Protein AF-A0A836UGN5-F1 (afdb_monomer_lite)

Structure (mmCIF, N/CA/C/O backbone):
data_AF-A0A836UGN5-F1
#
_entry.id   AF-A0A836UGN5-F1
#
loop_
_atom_site.group_PDB
_atom_site.id
_atom_site.type_symbol
_atom_site.label_atom_id
_atom_site.label_alt_id
_atom_site.label_comp_id
_atom_site.label_asym_id
_atom_site.label_entity_id
_atom_site.label_seq_id
_atom_site.pdbx_PDB_ins_code
_atom_site.Cartn_x
_atom_site.Cartn_y
_atom_site.Cartn_z
_atom_site.occupancy
_atom_site.B_iso_or_equiv
_atom_site.auth_seq_id
_atom_site.auth_comp_id
_atom_site.auth_asym_id
_atom_site.auth_atom_id
_atom_site.pdbx_PDB_model_num
ATOM 1 N N . MET A 1 1 ? 3.975 -29.178 -26.596 1.00 37.00 1 MET A N 1
ATOM 2 C CA . MET A 1 1 ? 3.824 -27.711 -26.524 1.00 37.00 1 MET A CA 1
ATOM 3 C C . MET A 1 1 ? 3.243 -27.407 -25.155 1.00 37.00 1 MET A C 1
ATOM 5 O O . MET A 1 1 ? 2.096 -27.757 -24.922 1.00 37.00 1 MET A O 1
ATOM 9 N N . SER A 1 2 ? 4.045 -26.921 -24.209 1.00 48.66 2 SER A N 1
ATOM 10 C CA . SER A 1 2 ? 3.553 -26.530 -22.885 1.00 48.66 2 SER A CA 1
ATOM 11 C C . SER A 1 2 ? 3.162 -25.058 -22.931 1.00 48.66 2 SER A C 1
ATOM 13 O O . SER A 1 2 ? 4.033 -24.195 -23.016 1.00 48.66 2 SER A O 1
ATOM 15 N N . ASN A 1 3 ? 1.861 -24.779 -22.898 1.00 47.28 3 ASN A N 1
ATOM 16 C CA . ASN A 1 3 ? 1.337 -23.429 -22.709 1.00 47.28 3 ASN A CA 1
ATOM 17 C C . ASN A 1 3 ? 1.559 -23.031 -21.243 1.00 47.28 3 ASN A C 1
ATOM 19 O O . ASN A 1 3 ? 0.675 -23.223 -20.414 1.00 47.28 3 ASN A O 1
ATOM 23 N N . SER A 1 4 ? 2.756 -22.546 -20.916 1.00 63.00 4 SER A N 1
ATOM 24 C CA . SER A 1 4 ? 3.043 -21.961 -19.605 1.00 63.00 4 SER A CA 1
ATOM 25 C C . SER A 1 4 ? 2.791 -20.461 -19.690 1.00 63.00 4 SER A C 1
ATOM 27 O O . SER A 1 4 ? 3.689 -19.698 -20.032 1.00 63.00 4 SER A O 1
ATOM 29 N N . TRP A 1 5 ? 1.552 -20.045 -19.444 1.00 60.75 5 TRP A N 1
ATOM 30 C CA . TRP A 1 5 ? 1.233 -18.637 -19.223 1.00 60.75 5 TRP A CA 1
ATOM 31 C C . TRP A 1 5 ? 1.496 -18.318 -17.746 1.00 60.75 5 TRP A C 1
ATOM 33 O O . TRP A 1 5 ? 0.843 -18.893 -16.880 1.00 60.75 5 TRP A O 1
ATOM 43 N N . GLY A 1 6 ? 2.450 -17.425 -17.463 1.00 69.38 6 GLY A N 1
ATOM 44 C CA . GLY A 1 6 ? 2.743 -16.940 -16.109 1.00 69.38 6 GLY A CA 1
ATOM 45 C C . GLY A 1 6 ? 3.821 -17.712 -15.335 1.00 69.38 6 GLY A C 1
ATOM 46 O O . GLY A 1 6 ? 4.523 -18.572 -15.874 1.00 69.38 6 GLY A O 1
ATOM 47 N N . TYR A 1 7 ? 3.961 -17.362 -14.053 1.00 74.19 7 TYR A N 1
ATOM 48 C CA . TYR A 1 7 ? 4.899 -17.993 -13.123 1.00 74.19 7 TYR A CA 1
ATOM 49 C C . TYR A 1 7 ? 4.451 -19.402 -12.722 1.00 74.19 7 TYR A C 1
ATOM 51 O O . TYR A 1 7 ? 3.279 -19.645 -12.452 1.00 74.19 7 TYR A O 1
ATOM 59 N N . THR A 1 8 ? 5.411 -20.321 -12.602 1.00 79.31 8 THR A N 1
ATOM 60 C CA . THR A 1 8 ? 5.217 -21.585 -11.870 1.00 79.31 8 THR A CA 1
ATOM 61 C C . THR A 1 8 ? 5.014 -21.308 -10.380 1.00 79.31 8 THR A C 1
ATOM 63 O O . THR A 1 8 ? 5.489 -20.277 -9.911 1.00 79.31 8 THR A O 1
ATOM 66 N N . ASP A 1 9 ? 4.471 -22.251 -9.609 1.00 81.81 9 ASP A N 1
ATOM 67 C CA . ASP A 1 9 ? 4.277 -22.112 -8.152 1.00 81.81 9 ASP A CA 1
ATOM 68 C C . ASP A 1 9 ? 5.515 -21.583 -7.403 1.00 81.81 9 ASP A C 1
ATOM 70 O O . ASP A 1 9 ? 5.405 -20.720 -6.539 1.00 81.81 9 ASP A O 1
ATOM 74 N N . ASN A 1 10 ? 6.718 -22.029 -7.787 1.00 81.19 10 ASN A N 1
ATOM 75 C CA . ASN A 1 10 ? 7.977 -21.575 -7.183 1.00 81.19 10 ASN A CA 1
ATOM 76 C C . ASN A 1 10 ? 8.350 -20.112 -7.515 1.00 81.19 10 ASN A C 1
ATOM 78 O O . ASN A 1 10 ? 9.176 -19.508 -6.839 1.00 81.19 10 ASN A O 1
ATOM 82 N N . GLY A 1 11 ? 7.780 -19.552 -8.580 1.00 78.94 11 GLY A N 1
ATOM 83 C CA . GLY A 1 11 ? 7.964 -18.164 -9.008 1.00 78.94 11 GLY A CA 1
ATOM 84 C C . GLY A 1 11 ? 6.873 -17.217 -8.503 1.00 78.94 11 GLY A C 1
ATOM 85 O O . GLY A 1 11 ? 7.002 -16.008 -8.688 1.00 78.94 11 GLY A O 1
ATOM 86 N N . LEU A 1 12 ? 5.817 -17.737 -7.864 1.00 82.88 12 LEU A N 1
ATOM 87 C CA . LEU A 1 12 ? 4.746 -16.911 -7.315 1.00 82.88 12 LEU A CA 1
ATOM 88 C C . LEU A 1 12 ? 5.264 -16.077 -6.141 1.00 82.88 12 LEU A C 1
ATOM 90 O O . LEU A 1 12 ? 5.815 -16.586 -5.159 1.00 82.88 12 LEU A O 1
ATOM 94 N N . LYS A 1 13 ? 5.059 -14.764 -6.234 1.00 84.31 13 LYS A N 1
ATOM 95 C CA . LYS A 1 13 ? 5.323 -13.851 -5.123 1.00 84.31 13 LYS A CA 1
ATOM 96 C C . LYS A 1 13 ? 4.274 -14.067 -4.039 1.00 84.31 13 LYS A C 1
ATOM 98 O O . LYS A 1 13 ? 3.098 -14.270 -4.329 1.00 84.31 13 LYS A O 1
ATOM 103 N N . HIS A 1 14 ? 4.719 -14.002 -2.793 1.00 86.75 14 HIS A N 1
ATOM 104 C CA . HIS A 1 14 ? 3.864 -14.136 -1.623 1.00 86.75 14 HIS A CA 1
ATOM 105 C C . HIS A 1 14 ? 3.757 -12.780 -0.929 1.00 86.75 14 HIS A C 1
ATOM 107 O O . HIS A 1 14 ? 4.768 -12.105 -0.736 1.00 86.75 14 HIS A O 1
ATOM 113 N N . TYR A 1 15 ? 2.537 -12.402 -0.551 1.00 90.69 15 TYR A N 1
ATOM 114 C CA . TYR A 1 15 ? 2.249 -11.154 0.149 1.00 90.69 15 TYR A CA 1
ATOM 115 C C . TYR A 1 15 ? 1.568 -11.457 1.478 1.00 90.69 15 TYR A C 1
ATOM 117 O O . TYR A 1 15 ? 0.574 -12.183 1.525 1.00 90.69 15 TYR A O 1
ATOM 125 N N . THR A 1 16 ? 2.103 -10.897 2.561 1.00 93.75 16 THR A N 1
ATOM 126 C CA . THR A 1 16 ? 1.545 -11.070 3.903 1.00 93.75 16 THR A CA 1
ATOM 127 C C . THR A 1 16 ? 0.539 -9.961 4.187 1.00 93.75 16 THR A C 1
ATOM 129 O O . THR A 1 16 ? 0.923 -8.811 4.388 1.00 93.75 16 THR A O 1
ATOM 132 N N . ALA A 1 17 ? -0.745 -10.309 4.273 1.00 94.94 17 ALA A N 1
ATOM 133 C CA . ALA A 1 17 ? -1.771 -9.396 4.764 1.00 94.94 17 ALA A CA 1
ATOM 134 C C . ALA A 1 17 ? -1.761 -9.371 6.302 1.00 94.94 17 ALA A C 1
ATOM 136 O O . ALA A 1 17 ? -2.045 -10.381 6.956 1.00 94.94 17 ALA A O 1
ATOM 137 N N . ARG A 1 18 ? -1.425 -8.225 6.902 1.00 94.50 18 ARG A N 1
ATOM 138 C CA . ARG A 1 18 ? -1.427 -8.064 8.369 1.00 94.50 18 ARG A CA 1
ATOM 139 C C . ARG A 1 18 ? -2.807 -7.603 8.841 1.00 94.50 18 ARG A C 1
ATOM 141 O O . ARG A 1 18 ? -3.479 -6.849 8.148 1.00 94.50 18 ARG A O 1
ATOM 148 N N . ARG A 1 19 ? -3.235 -8.035 10.030 1.00 96.69 19 ARG A N 1
ATOM 149 C CA . ARG A 1 19 ? -4.492 -7.535 10.603 1.00 96.69 19 ARG A CA 1
ATOM 150 C C . ARG A 1 19 ? -4.308 -6.087 11.059 1.00 96.69 19 ARG A C 1
ATOM 152 O O . ARG A 1 19 ? -3.313 -5.792 11.724 1.00 96.69 19 ARG A O 1
ATOM 159 N N . ALA A 1 20 ? -5.255 -5.216 10.730 1.00 96.56 20 ALA A N 1
ATOM 160 C CA . ALA A 1 20 ? -5.240 -3.826 11.151 1.00 96.56 20 ALA A CA 1
ATOM 161 C C . ALA A 1 20 ? -5.365 -3.717 12.680 1.00 96.56 20 ALA A C 1
ATOM 163 O O . ALA A 1 20 ? -6.115 -4.460 13.323 1.00 96.56 20 ALA A O 1
ATOM 164 N N . THR A 1 21 ? -4.603 -2.800 13.277 1.00 94.81 21 THR A N 1
ATOM 165 C CA . THR A 1 21 ? -4.603 -2.559 14.734 1.00 94.81 21 THR A CA 1
ATOM 166 C C . THR A 1 21 ? -5.617 -1.500 15.173 1.00 94.81 21 THR A C 1
ATOM 168 O O . THR A 1 21 ? -5.808 -1.293 16.371 1.00 94.81 21 THR A O 1
ATOM 171 N N . GLY A 1 22 ? -6.283 -0.851 14.218 1.00 91.50 22 GLY A N 1
ATOM 172 C CA . GLY A 1 22 ? -7.304 0.170 14.419 1.00 91.50 22 GLY A CA 1
ATOM 173 C C . GLY A 1 22 ? -8.095 0.412 13.129 1.00 91.50 22 GLY A C 1
ATOM 174 O O . GLY A 1 22 ? -7.794 -0.224 12.117 1.00 91.50 22 GLY A O 1
ATOM 175 N N . PRO A 1 23 ? -9.103 1.301 13.161 1.00 91.44 23 PRO A N 1
ATOM 176 C CA . PRO A 1 23 ? -9.885 1.635 11.977 1.00 91.44 23 PRO A CA 1
ATOM 177 C C . PRO A 1 23 ? -9.001 2.286 10.908 1.00 91.44 23 PRO A C 1
ATOM 179 O O . PRO A 1 23 ? -8.106 3.065 11.237 1.00 91.44 23 PRO A O 1
ATOM 182 N N . ILE A 1 24 ? -9.285 1.980 9.644 1.00 92.88 24 ILE A N 1
ATOM 183 C CA . ILE A 1 24 ? -8.636 2.583 8.477 1.00 92.88 24 ILE A CA 1
ATOM 184 C C . ILE A 1 24 ? -9.656 3.483 7.790 1.00 92.88 24 ILE A C 1
ATOM 186 O O . ILE A 1 24 ? -10.792 3.066 7.550 1.00 92.88 24 ILE A O 1
ATOM 190 N N . VAL A 1 25 ? -9.263 4.717 7.478 1.00 93.31 25 VAL A N 1
ATOM 191 C CA . VAL A 1 25 ? -10.103 5.633 6.706 1.00 93.31 25 VAL A CA 1
ATOM 192 C C . VAL A 1 25 ? -9.618 5.592 5.264 1.00 93.31 25 VAL A C 1
ATOM 194 O O . VAL A 1 25 ? -8.470 5.887 4.973 1.00 93.31 25 VAL A O 1
ATOM 197 N N . VAL A 1 26 ? -10.493 5.216 4.334 1.00 91.38 26 VAL A N 1
ATOM 198 C CA . VAL A 1 26 ? -10.129 5.128 2.912 1.00 91.38 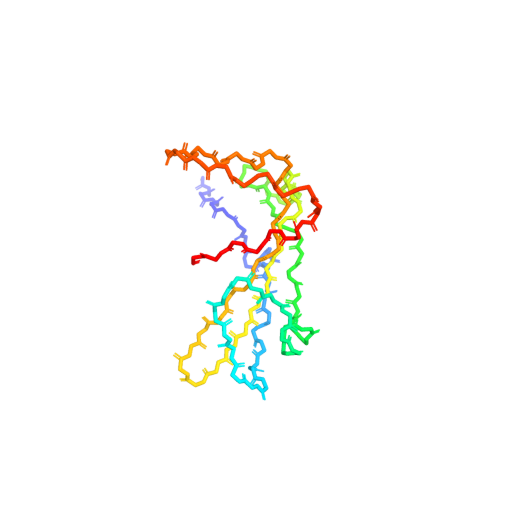26 VAL A CA 1
ATOM 199 C C . VAL A 1 26 ? -10.211 6.522 2.277 1.00 91.38 26 VAL A C 1
ATOM 201 O O . VAL A 1 26 ? -11.173 6.841 1.582 1.00 91.38 26 VAL A O 1
ATOM 204 N N . ASP A 1 27 ? -9.227 7.376 2.563 1.00 91.12 27 ASP A N 1
ATOM 205 C CA . ASP A 1 27 ? -9.128 8.759 2.061 1.00 91.12 27 ASP A CA 1
ATOM 206 C C . ASP A 1 27 ? -7.998 8.967 1.031 1.00 91.12 27 ASP A C 1
ATOM 208 O O . ASP A 1 27 ? -7.771 10.087 0.566 1.00 91.12 27 ASP A O 1
ATOM 212 N N . GLY A 1 28 ? -7.297 7.891 0.662 1.00 86.88 28 GLY A N 1
ATOM 213 C CA . GLY A 1 28 ? -6.140 7.943 -0.232 1.00 86.88 28 GLY A CA 1
ATOM 214 C C . GLY A 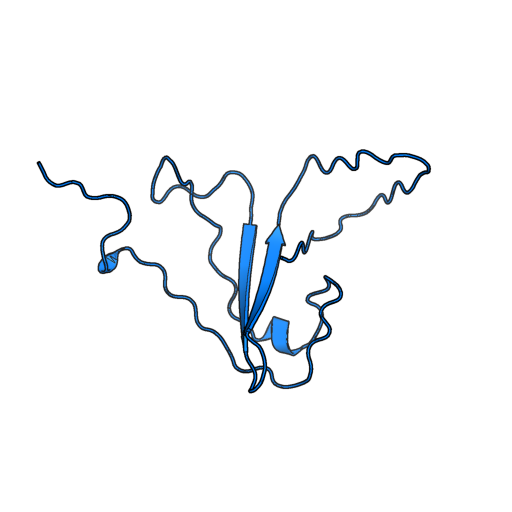1 28 ? -4.839 8.334 0.468 1.00 86.88 28 GLY A C 1
ATOM 215 O O . GLY A 1 28 ? -3.854 8.626 -0.199 1.00 86.88 28 GLY A O 1
ATOM 216 N N . ARG A 1 29 ? -4.784 8.354 1.800 1.00 89.94 29 ARG A N 1
ATOM 217 C CA . ARG A 1 29 ? -3.551 8.543 2.567 1.00 89.94 29 ARG A CA 1
ATOM 218 C C . ARG A 1 29 ? -3.229 7.235 3.279 1.00 89.94 29 ARG A C 1
ATOM 220 O O . ARG A 1 29 ? -4.104 6.564 3.800 1.00 89.94 29 ARG A O 1
ATOM 227 N N . LEU A 1 30 ? -1.957 6.843 3.259 1.00 92.44 30 LEU A N 1
ATOM 228 C CA . LEU A 1 30 ? -1.470 5.640 3.953 1.00 92.44 30 LEU A CA 1
ATOM 229 C C . LEU A 1 30 ? -0.616 6.050 5.156 1.00 92.44 30 LEU A C 1
ATOM 231 O O . LEU A 1 30 ? 0.532 5.616 5.289 1.00 92.44 30 LEU A O 1
ATOM 235 N N . ASP A 1 31 ? -1.130 6.978 5.963 1.00 91.69 31 ASP A N 1
ATOM 236 C CA . ASP A 1 31 ? -0.408 7.591 7.081 1.00 91.69 31 ASP A CA 1
ATOM 237 C C . ASP A 1 31 ? -0.844 7.065 8.459 1.00 91.69 31 ASP A C 1
ATOM 239 O O . ASP A 1 31 ? -0.180 7.350 9.463 1.00 91.69 31 ASP A O 1
ATOM 243 N N . GLU A 1 32 ? -1.860 6.199 8.528 1.00 92.25 32 GLU A N 1
ATOM 244 C CA . GLU A 1 32 ? -2.200 5.493 9.757 1.00 92.25 32 GLU A CA 1
ATOM 245 C C . GLU A 1 32 ? -1.080 4.546 10.204 1.00 92.25 32 GLU A C 1
ATOM 247 O O . GLU A 1 32 ? -0.405 3.879 9.415 1.00 92.25 32 GLU A O 1
ATOM 252 N N . SER A 1 33 ? -0.914 4.414 11.522 1.00 93.38 33 SER A N 1
ATOM 253 C CA . SER A 1 33 ? 0.163 3.616 12.124 1.00 93.38 33 SER A CA 1
ATOM 254 C C . SER A 1 33 ? 0.151 2.143 11.701 1.00 93.38 33 SER A C 1
ATOM 256 O O . SER A 1 33 ? 1.204 1.507 11.654 1.00 93.38 33 SER A O 1
ATOM 258 N N . THR A 1 34 ? -1.016 1.601 11.348 1.00 93.56 34 THR A N 1
ATOM 259 C CA . THR A 1 34 ? -1.145 0.225 10.861 1.00 93.56 34 THR A CA 1
ATOM 260 C C . THR A 1 34 ? -0.480 0.015 9.495 1.00 93.56 34 THR A C 1
ATOM 262 O O . THR A 1 34 ? 0.042 -1.071 9.244 1.00 93.56 34 THR A O 1
ATOM 265 N N . TRP A 1 35 ? -0.408 1.042 8.638 1.00 93.94 35 TRP A N 1
ATOM 266 C CA . TRP A 1 35 ? 0.284 0.964 7.345 1.00 93.94 35 TRP A CA 1
ATOM 267 C C . TRP A 1 35 ? 1.800 0.910 7.496 1.00 93.94 35 TRP A C 1
ATOM 269 O O . TRP A 1 35 ? 2.471 0.254 6.702 1.00 93.94 35 TRP A O 1
ATOM 279 N N . ALA A 1 36 ? 2.350 1.524 8.546 1.00 91.12 36 ALA A N 1
ATOM 280 C CA . ALA A 1 36 ? 3.777 1.429 8.856 1.00 91.12 36 ALA A CA 1
ATOM 281 C C . ALA A 1 36 ? 4.205 0.010 9.279 1.00 91.12 36 ALA A C 1
ATOM 283 O O . ALA A 1 36 ? 5.382 -0.333 9.177 1.00 91.12 36 ALA A O 1
ATOM 284 N N . LEU A 1 37 ? 3.262 -0.813 9.752 1.00 90.50 37 LEU A N 1
ATOM 285 C CA . LEU A 1 37 ? 3.491 -2.210 10.135 1.00 90.50 37 LEU A CA 1
ATOM 286 C C . LEU A 1 37 ? 3.260 -3.194 8.978 1.00 90.50 37 LEU A C 1
ATOM 288 O O . LEU A 1 37 ? 3.628 -4.365 9.090 1.00 90.50 37 LEU A O 1
ATOM 292 N N . ALA A 1 38 ? 2.630 -2.744 7.892 1.00 93.88 38 ALA A N 1
ATOM 293 C CA . ALA A 1 38 ? 2.344 -3.574 6.735 1.00 93.88 38 ALA A CA 1
ATOM 294 C C . ALA A 1 38 ? 3.614 -3.799 5.901 1.00 93.88 38 ALA A C 1
ATOM 296 O O . ALA A 1 38 ? 4.379 -2.872 5.622 1.00 93.88 38 ALA A O 1
ATOM 297 N N . GLU A 1 39 ? 3.835 -5.042 5.472 1.00 94.81 39 GLU A N 1
ATOM 298 C CA . GLU A 1 39 ? 4.928 -5.362 4.556 1.00 94.81 39 GLU A CA 1
ATOM 299 C C . GLU A 1 39 ? 4.615 -4.780 3.176 1.00 94.81 39 GLU A C 1
ATOM 301 O O . GLU A 1 39 ? 3.606 -5.125 2.558 1.00 94.81 39 GLU A O 1
ATOM 306 N N . ARG A 1 40 ? 5.492 -3.898 2.684 1.00 93.31 40 ARG A N 1
ATOM 307 C CA . ARG A 1 40 ? 5.416 -3.428 1.300 1.00 93.31 40 ARG A CA 1
ATOM 308 C C . ARG A 1 40 ? 5.904 -4.522 0.363 1.00 93.31 40 ARG A C 1
ATOM 310 O O . ARG A 1 40 ? 6.924 -5.165 0.618 1.00 93.31 40 ARG A O 1
ATOM 317 N N . SER A 1 41 ? 5.212 -4.678 -0.753 1.00 93.31 41 SER A N 1
ATOM 318 C CA .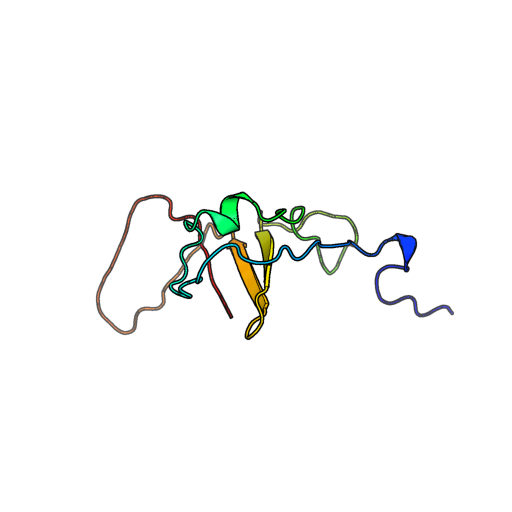 SER A 1 41 ? 5.655 -5.503 -1.860 1.00 93.31 41 SER A CA 1
ATOM 319 C C . SER A 1 41 ? 7.030 -5.044 -2.354 1.00 93.31 41 SER A C 1
ATOM 321 O O . SER A 1 41 ? 7.383 -3.860 -2.259 1.00 93.31 41 SER A O 1
ATOM 323 N N . PRO A 1 42 ? 7.784 -5.944 -3.003 1.00 91.44 42 PRO A N 1
ATOM 324 C CA . PRO A 1 42 ? 8.756 -5.517 -3.994 1.00 91.44 42 PRO A CA 1
ATOM 325 C C . PRO A 1 42 ? 8.093 -4.621 -5.048 1.00 91.44 42 PRO A C 1
ATOM 327 O O . PRO A 1 42 ? 6.867 -4.626 -5.212 1.00 91.44 42 PRO A O 1
ATOM 330 N N . ARG A 1 43 ? 8.917 -3.884 -5.792 1.00 91.25 43 ARG A N 1
ATOM 331 C CA . ARG A 1 43 ? 8.465 -3.193 -6.999 1.00 91.25 43 ARG A 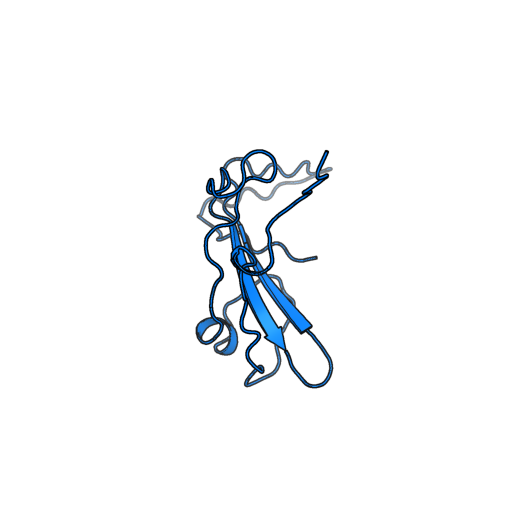CA 1
ATOM 332 C C . ARG A 1 43 ? 7.768 -4.182 -7.930 1.00 91.25 43 ARG A C 1
ATOM 334 O O . ARG A 1 43 ? 8.210 -5.328 -8.045 1.00 91.25 43 ARG A O 1
ATOM 341 N N . PHE A 1 44 ? 6.694 -3.736 -8.570 1.00 90.81 44 PHE A N 1
ATOM 342 C CA . PHE A 1 44 ? 5.979 -4.553 -9.545 1.00 90.81 44 PHE A CA 1
ATOM 343 C C . PHE A 1 44 ? 6.887 -4.964 -10.700 1.00 90.81 44 PHE A C 1
ATOM 345 O O . PHE A 1 44 ? 7.930 -4.356 -10.939 1.00 90.81 44 PHE A O 1
ATOM 352 N N . GLU A 1 45 ? 6.500 -6.030 -11.387 1.00 90.44 45 GLU A N 1
ATOM 353 C CA . GLU A 1 45 ? 7.252 -6.599 -12.499 1.00 90.44 45 GLU A CA 1
ATOM 354 C C . GLU A 1 45 ? 6.554 -6.295 -13.825 1.00 90.44 45 GLU A C 1
ATOM 356 O O . GLU A 1 45 ? 5.355 -6.020 -13.878 1.00 90.44 45 GLU A O 1
ATOM 361 N N . ASP A 1 46 ? 7.339 -6.317 -14.890 1.00 83.94 46 ASP A N 1
ATOM 362 C CA . ASP A 1 46 ? 6.881 -6.174 -16.259 1.00 83.94 46 ASP A CA 1
ATOM 363 C C . ASP A 1 46 ? 6.014 -7.381 -16.657 1.00 83.94 46 ASP A C 1
ATOM 365 O O . ASP A 1 46 ? 6.351 -8.533 -16.374 1.00 83.94 46 ASP A O 1
ATOM 369 N N . LEU A 1 47 ? 4.871 -7.109 -17.291 1.00 79.75 47 LEU A N 1
ATOM 370 C CA . LEU A 1 47 ? 3.926 -8.143 -17.716 1.00 79.75 47 LEU A CA 1
ATOM 371 C C . LEU A 1 47 ? 4.357 -8.842 -19.014 1.00 79.75 47 LEU A C 1
ATOM 373 O O . LEU A 1 47 ? 3.913 -9.961 -19.269 1.00 79.75 47 LEU A O 1
ATOM 377 N N . GLU A 1 48 ? 5.192 -8.200 -19.835 1.00 83.00 48 GLU A N 1
ATOM 378 C CA . GLU A 1 48 ? 5.735 -8.774 -21.070 1.00 83.00 48 GLU A CA 1
ATOM 379 C C . GLU A 1 48 ? 7.020 -9.566 -20.800 1.00 83.00 48 GLU A C 1
ATOM 381 O O . GLU A 1 48 ? 7.234 -10.627 -21.391 1.00 83.00 48 GLU A O 1
ATOM 386 N N . GLU A 1 49 ? 7.862 -9.079 -19.883 1.00 82.56 49 GLU A N 1
ATOM 387 C CA . GLU A 1 49 ? 9.141 -9.698 -19.520 1.00 82.56 49 GLU A CA 1
ATOM 388 C C . GLU A 1 49 ? 9.190 -10.077 -18.030 1.00 82.56 49 GLU A C 1
ATOM 390 O O . GLU A 1 49 ? 9.642 -9.310 -17.176 1.00 82.56 49 GLU A O 1
ATOM 395 N N . PHE A 1 50 ? 8.758 -11.304 -17.720 1.00 80.38 50 PHE A N 1
ATOM 396 C CA . PHE A 1 50 ? 8.751 -11.842 -16.356 1.00 80.38 50 PHE A CA 1
ATOM 397 C C . PHE A 1 50 ? 10.102 -11.665 -15.641 1.00 80.38 50 PHE A C 1
ATOM 399 O O . PHE A 1 50 ? 11.159 -12.041 -16.147 1.00 80.38 50 PHE A O 1
ATOM 406 N N . GLY A 1 51 ? 10.055 -11.137 -14.420 1.00 79.94 51 GLY A N 1
ATOM 407 C CA . GLY A 1 51 ? 11.205 -10.944 -13.539 1.00 79.94 51 GLY A CA 1
ATOM 408 C C . GLY A 1 51 ? 11.930 -9.616 -13.750 1.00 79.94 51 GLY A C 1
ATOM 409 O O . GLY A 1 51 ? 12.775 -9.253 -12.927 1.00 79.94 51 GLY A O 1
ATOM 410 N N . ARG A 1 52 ? 11.590 -8.858 -14.800 1.00 86.88 52 ARG A N 1
ATOM 411 C CA . ARG A 1 52 ? 12.062 -7.484 -14.958 1.00 86.88 52 ARG A CA 1
ATOM 412 C C . ARG A 1 52 ? 11.218 -6.551 -14.086 1.00 86.88 52 ARG A C 1
ATOM 414 O O . ARG A 1 52 ? 9.997 -6.638 -14.144 1.00 86.88 52 ARG A O 1
ATOM 421 N N . PRO A 1 53 ? 11.812 -5.636 -13.300 1.00 89.19 53 PRO A N 1
ATOM 422 C CA . PRO A 1 53 ? 11.036 -4.610 -12.613 1.00 89.19 53 PRO A CA 1
ATOM 423 C C . PRO A 1 53 ? 10.269 -3.733 -13.612 1.00 89.19 53 PRO A C 1
ATOM 425 O O . PRO A 1 53 ? 10.808 -3.369 -14.658 1.00 89.19 53 PRO A O 1
ATOM 428 N N . ALA A 1 54 ? 9.036 -3.370 -13.269 1.00 89.75 54 ALA A N 1
ATOM 429 C CA . ALA A 1 54 ? 8.201 -2.445 -14.026 1.00 89.75 54 ALA A CA 1
ATOM 430 C C . ALA A 1 54 ? 8.883 -1.077 -14.173 1.00 89.75 54 ALA A C 1
ATOM 432 O O . ALA A 1 54 ? 9.750 -0.726 -13.379 1.00 89.75 54 ALA A O 1
ATOM 433 N N . LEU A 1 55 ? 8.477 -0.276 -15.163 1.00 89.56 55 LEU A N 1
ATOM 434 C CA . LEU A 1 55 ? 9.106 1.021 -15.457 1.00 89.56 55 LEU A CA 1
ATOM 435 C C . LEU A 1 55 ? 8.992 2.044 -14.319 1.00 89.56 55 LEU A C 1
ATOM 437 O O . LEU A 1 55 ? 9.921 2.820 -14.115 1.00 89.56 55 LEU A O 1
ATOM 441 N N . PHE A 1 56 ? 7.918 2.001 -13.535 1.00 90.06 56 PHE A N 1
ATOM 442 C CA . PHE A 1 56 ? 7.678 2.903 -12.406 1.00 90.06 56 PHE A CA 1
ATOM 443 C C . PHE A 1 56 ? 7.763 2.151 -11.077 1.00 90.06 56 PHE A C 1
ATOM 445 O O . PHE A 1 56 ? 7.469 0.951 -11.021 1.00 90.06 56 PHE A O 1
ATOM 452 N N . ASP A 1 57 ? 8.238 2.799 -10.012 1.00 90.06 57 ASP A N 1
ATOM 453 C CA . ASP A 1 57 ? 8.335 2.196 -8.680 1.00 90.06 57 ASP A CA 1
ATOM 454 C C . ASP A 1 57 ? 6.960 2.110 -8.005 1.00 90.06 57 ASP A C 1
ATOM 456 O O . ASP A 1 57 ? 6.647 2.848 -7.076 1.00 90.06 57 ASP A O 1
ATOM 460 N N . THR A 1 58 ? 6.128 1.189 -8.495 1.00 91.38 58 THR A N 1
ATOM 461 C CA . THR A 1 58 ? 4.837 0.871 -7.878 1.00 91.38 58 THR A CA 1
ATOM 462 C C . THR A 1 58 ? 4.989 -0.256 -6.865 1.00 91.38 58 THR A C 1
ATOM 464 O O . THR A 1 58 ? 5.554 -1.314 -7.172 1.00 91.38 58 THR A O 1
ATOM 467 N N . LYS A 1 59 ? 4.476 -0.030 -5.654 1.00 93.75 59 LYS A N 1
ATOM 468 C CA . LYS A 1 59 ? 4.448 -0.995 -4.547 1.00 93.75 59 LYS A CA 1
ATOM 469 C C . LYS A 1 59 ? 3.061 -1.043 -3.925 1.00 93.75 59 LYS A C 1
ATOM 471 O O . LYS A 1 59 ? 2.354 -0.044 -3.929 1.00 93.75 59 LYS A O 1
ATOM 476 N N . ALA A 1 60 ? 2.718 -2.170 -3.317 1.00 94.94 60 ALA A N 1
ATOM 477 C CA . ALA A 1 60 ? 1.479 -2.362 -2.581 1.00 94.94 60 ALA A CA 1
ATOM 478 C C . ALA A 1 60 ? 1.742 -2.839 -1.149 1.00 94.94 60 ALA A C 1
ATOM 480 O O . ALA A 1 60 ? 2.773 -3.444 -0.869 1.00 94.94 60 ALA A O 1
ATOM 481 N N . ALA A 1 61 ? 0.800 -2.612 -0.246 1.00 95.69 61 ALA A N 1
ATOM 482 C CA . ALA A 1 61 ? 0.724 -3.283 1.047 1.00 95.69 61 ALA A CA 1
ATOM 483 C C . ALA A 1 61 ? -0.722 -3.702 1.308 1.00 95.69 61 ALA A C 1
ATOM 485 O O . ALA A 1 61 ? -1.656 -3.074 0.808 1.00 95.69 61 ALA A O 1
ATOM 486 N N . ILE A 1 62 ? -0.900 -4.771 2.083 1.00 96.12 62 ILE A N 1
ATOM 487 C CA . ILE A 1 62 ? -2.218 -5.360 2.323 1.00 96.12 62 ILE A CA 1
ATOM 488 C C . ILE A 1 62 ? -2.472 -5.443 3.826 1.00 96.12 62 ILE A C 1
ATOM 490 O O . ILE A 1 62 ? -1.650 -5.965 4.588 1.00 96.12 62 ILE A O 1
ATOM 494 N N . LEU A 1 63 ? -3.638 -4.953 4.234 1.00 96.50 63 LEU A N 1
ATOM 495 C CA . LEU A 1 63 ? -4.167 -5.059 5.587 1.00 96.50 63 LEU A CA 1
ATOM 496 C C . LEU A 1 63 ? -5.567 -5.668 5.559 1.00 96.50 63 LEU A C 1
ATOM 498 O O . LEU A 1 63 ? -6.233 -5.649 4.531 1.00 96.50 63 LEU A O 1
ATOM 502 N N . TRP A 1 64 ? -6.031 -6.203 6.682 1.00 96.88 64 TRP A N 1
ATOM 503 C CA . TRP A 1 64 ? -7.398 -6.714 6.799 1.00 96.88 64 TRP A CA 1
ATOM 504 C C . TRP A 1 64 ? -7.968 -6.522 8.205 1.00 96.88 64 TRP A C 1
ATOM 506 O O . TRP A 1 64 ? -7.218 -6.452 9.180 1.00 96.88 64 TRP A O 1
ATOM 516 N N . ASP A 1 65 ? -9.289 -6.477 8.317 1.00 96.06 65 ASP A N 1
ATOM 517 C CA . ASP A 1 65 ? -10.032 -6.608 9.571 1.00 96.06 65 ASP A CA 1
ATOM 518 C C . ASP A 1 65 ? -11.245 -7.539 9.386 1.00 96.06 65 ASP A C 1
ATOM 520 O O . ASP A 1 65 ? -11.320 -8.286 8.412 1.00 96.06 65 ASP A O 1
ATOM 524 N N . ASP A 1 66 ? -12.164 -7.564 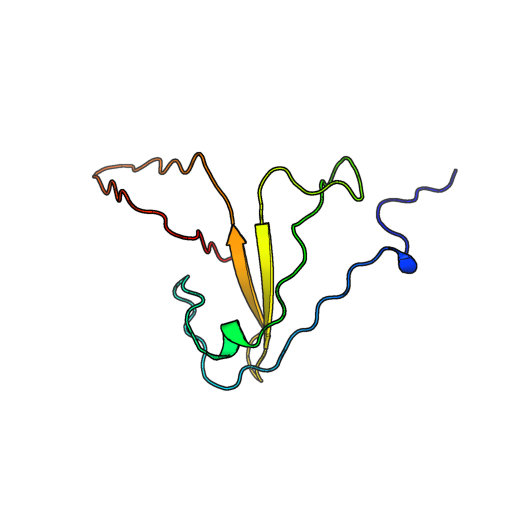10.350 1.00 97.00 66 ASP A N 1
ATOM 525 C CA . ASP A 1 66 ? -13.297 -8.495 10.310 1.00 97.00 66 ASP A CA 1
ATOM 526 C C . ASP A 1 66 ? -14.294 -8.188 9.175 1.00 97.00 66 ASP A C 1
ATOM 528 O O . ASP A 1 66 ? -15.065 -9.072 8.796 1.00 97.00 66 ASP A O 1
ATOM 532 N N . ASP A 1 67 ? -14.253 -6.975 8.614 1.00 96.12 67 ASP A N 1
ATOM 533 C CA . ASP A 1 67 ? -15.215 -6.475 7.634 1.00 96.12 67 ASP A CA 1
ATOM 534 C C . ASP A 1 67 ? -14.591 -6.281 6.238 1.00 96.12 67 ASP A C 1
ATOM 536 O O . ASP A 1 67 ? -15.267 -6.495 5.226 1.00 96.12 67 ASP A O 1
ATOM 540 N N . TYR A 1 68 ? -13.309 -5.901 6.156 1.00 96.06 68 TYR A N 1
ATOM 541 C CA . TYR A 1 68 ? -12.669 -5.454 4.916 1.00 96.06 68 TYR A CA 1
ATOM 542 C C . TYR A 1 68 ? -11.244 -5.985 4.705 1.00 96.06 68 TYR A C 1
ATOM 544 O O . TYR A 1 68 ? -10.468 -6.237 5.631 1.00 96.06 68 TYR A O 1
ATOM 552 N N . LEU A 1 69 ? -10.876 -6.078 3.424 1.00 95.62 69 LEU A N 1
ATOM 553 C CA . LEU A 1 69 ? -9.500 -6.189 2.949 1.00 95.62 69 LEU A CA 1
ATOM 554 C C . LEU A 1 69 ? -9.085 -4.831 2.374 1.00 95.62 69 LEU A C 1
ATOM 556 O O . LEU A 1 69 ? -9.730 -4.323 1.460 1.00 95.62 69 LEU A O 1
ATOM 560 N N . TYR A 1 70 ? -7.995 -4.270 2.881 1.00 95.44 70 TYR A N 1
ATOM 561 C CA . TYR A 1 70 ? -7.457 -2.981 2.468 1.00 95.44 70 TYR A CA 1
ATOM 562 C C . TYR A 1 70 ? -6.193 -3.192 1.643 1.00 95.44 70 TYR A C 1
ATOM 564 O O . TYR A 1 70 ? -5.284 -3.917 2.058 1.00 95.44 70 TYR A O 1
ATOM 572 N N . VAL A 1 71 ? -6.106 -2.519 0.499 1.00 95.81 71 VAL A N 1
ATOM 573 C CA . VAL A 1 71 ? -4.932 -2.569 -0.375 1.00 95.81 71 VAL A CA 1
ATOM 574 C C . VAL A 1 71 ? -4.465 -1.146 -0.636 1.00 95.81 71 VAL A C 1
ATOM 576 O O . VAL A 1 71 ? -5.170 -0.364 -1.257 1.00 95.81 71 VAL A O 1
ATOM 579 N N . GLY A 1 72 ? -3.287 -0.802 -0.127 1.00 94.75 72 GLY A N 1
ATOM 580 C CA . GLY A 1 72 ? -2.679 0.508 -0.335 1.00 94.75 72 GLY A CA 1
ATOM 581 C C . GLY A 1 72 ? -1.589 0.426 -1.392 1.00 94.75 72 GLY A C 1
ATOM 582 O O . GLY A 1 72 ? -0.787 -0.508 -1.355 1.00 94.75 72 GLY A O 1
ATOM 583 N N . PHE A 1 73 ? -1.529 1.407 -2.291 1.00 93.75 73 PHE A N 1
ATOM 584 C CA . PHE A 1 73 ? -0.488 1.509 -3.312 1.00 93.75 73 PHE A CA 1
ATOM 585 C C . PHE A 1 73 ? 0.367 2.758 -3.109 1.00 93.75 73 PHE A C 1
ATOM 587 O O . PHE A 1 73 ? -0.129 3.810 -2.722 1.00 93.75 73 PHE A O 1
ATOM 594 N N . TRP A 1 74 ? 1.658 2.642 -3.404 1.00 91.88 74 TRP A N 1
ATOM 595 C CA . TRP A 1 74 ? 2.551 3.770 -3.644 1.00 91.88 74 TRP A CA 1
ATOM 596 C C . TRP A 1 74 ? 2.944 3.704 -5.111 1.00 91.88 74 TRP A C 1
ATOM 598 O O . TRP A 1 74 ? 3.651 2.771 -5.493 1.00 91.88 74 TRP A O 1
ATOM 608 N N . CYS A 1 75 ? 2.472 4.656 -5.908 1.00 89.88 75 CYS A N 1
ATOM 609 C CA . CYS A 1 75 ? 2.682 4.704 -7.349 1.00 89.88 75 CYS A CA 1
ATOM 610 C C . CYS A 1 75 ? 3.633 5.852 -7.700 1.00 89.88 75 CYS A C 1
ATOM 612 O O . CYS A 1 75 ? 3.416 7.001 -7.319 1.00 89.88 75 CYS A O 1
ATOM 614 N N . GLU A 1 76 ? 4.698 5.552 -8.435 1.00 87.69 76 GLU A N 1
ATOM 615 C CA . GLU A 1 76 ? 5.483 6.585 -9.107 1.00 87.69 76 GLU A CA 1
ATOM 616 C C . GLU A 1 76 ? 4.790 6.930 -10.430 1.00 87.69 76 GLU A C 1
ATOM 618 O O . GLU A 1 76 ? 4.594 6.052 -11.262 1.00 87.69 76 GLU A O 1
ATOM 623 N N . GLU A 1 77 ? 4.421 8.196 -10.623 1.00 84.31 77 GLU A N 1
ATOM 624 C CA . GLU A 1 77 ? 3.850 8.687 -11.880 1.00 84.31 77 GLU A CA 1
ATOM 625 C C . GLU A 1 77 ? 4.469 10.055 -12.207 1.00 84.31 77 GLU A C 1
ATOM 627 O O . GLU A 1 77 ? 4.076 11.071 -11.621 1.00 84.31 77 GLU A O 1
ATOM 632 N N . PRO A 1 78 ? 5.491 10.104 -13.079 1.00 81.88 78 PRO A N 1
ATOM 633 C CA . PRO A 1 78 ? 6.184 11.348 -13.400 1.00 81.88 78 PRO A CA 1
ATOM 634 C C . PRO A 1 78 ? 5.356 12.289 -14.285 1.00 81.88 78 PRO A C 1
ATOM 636 O O . PRO A 1 78 ? 5.619 13.492 -14.293 1.00 81.88 78 PRO A O 1
ATOM 639 N N . ASP A 1 79 ? 4.360 11.775 -15.011 1.00 82.31 79 ASP A N 1
ATOM 640 C CA . ASP A 1 79 ? 3.549 12.512 -15.977 1.00 82.31 79 ASP A CA 1
ATOM 641 C C . ASP A 1 79 ? 2.069 12.549 -15.554 1.00 82.31 79 ASP A C 1
ATOM 643 O O . ASP A 1 79 ? 1.161 12.356 -16.370 1.00 82.31 79 ASP A O 1
ATOM 647 N N . LEU A 1 80 ? 1.800 12.866 -14.281 1.00 73.38 80 LEU A N 1
ATOM 648 C CA . LEU A 1 80 ? 0.434 13.092 -13.798 1.00 73.38 80 LEU A CA 1
ATOM 649 C C . LEU A 1 80 ? -0.245 14.211 -14.597 1.00 73.38 80 LEU A C 1
ATOM 651 O O . LEU A 1 80 ? 0.039 15.401 -14.430 1.00 73.38 80 LEU A O 1
ATOM 655 N N . ARG A 1 81 ? -1.195 13.830 -15.454 1.00 68.19 81 ARG A N 1
ATOM 656 C CA . ARG A 1 81 ? -2.029 14.764 -16.213 1.00 68.19 81 ARG A CA 1
ATOM 657 C C . ARG A 1 81 ? -3.473 14.622 -15.787 1.00 68.19 81 ARG A C 1
ATOM 659 O O . ARG A 1 81 ? -4.157 13.669 -16.139 1.00 68.19 81 ARG A O 1
ATOM 666 N N . HIS A 1 82 ? -3.959 15.640 -15.098 1.00 56.81 82 HIS A N 1
ATOM 667 C CA . HIS A 1 82 ? -5.382 15.823 -14.890 1.00 56.81 82 HIS A CA 1
ATOM 668 C C . HIS A 1 82 ? -5.965 16.575 -16.097 1.00 56.81 82 HIS A C 1
ATOM 670 O O . HIS A 1 82 ? -5.628 17.739 -16.326 1.00 56.81 82 HIS A O 1
ATOM 676 N N . VAL A 1 83 ? -6.842 15.943 -16.885 1.00 48.97 83 VAL A N 1
ATOM 677 C CA . VAL A 1 83 ? -7.663 16.679 -17.863 1.00 48.97 83 VAL A CA 1
ATOM 678 C C . VAL A 1 83 ? -8.841 17.281 -17.102 1.00 48.97 83 VAL A C 1
ATOM 680 O O . VAL A 1 83 ? -9.931 16.719 -17.056 1.00 48.97 83 VAL A O 1
ATOM 683 N N . ALA A 1 84 ? -8.598 18.425 -16.460 1.00 56.62 84 ALA A N 1
ATOM 684 C CA . ALA A 1 84 ? -9.655 19.204 -15.833 1.00 56.62 84 ALA A CA 1
ATOM 685 C C . ALA A 1 84 ? -10.569 19.784 -16.919 1.00 56.62 84 ALA A C 1
ATOM 687 O O . ALA A 1 84 ? -10.194 20.726 -17.624 1.00 56.62 84 ALA A O 1
ATOM 688 N N . GLY A 1 85 ? -11.794 19.276 -17.014 1.00 48.94 85 GLY A N 1
ATOM 689 C CA . GLY A 1 85 ? -12.915 20.122 -17.401 1.00 48.94 85 GLY A CA 1
ATOM 690 C C . GLY A 1 85 ? -13.106 21.179 -16.314 1.00 48.94 85 GLY A C 1
ATOM 691 O O . GLY A 1 85 ? -13.803 20.933 -15.343 1.00 48.94 85 GLY A O 1
ATOM 692 N N . GLU A 1 86 ? -12.435 22.314 -16.504 1.00 42.88 86 GLU A N 1
ATOM 693 C CA . GLU A 1 86 ? -12.466 23.553 -15.716 1.00 42.88 86 GLU A CA 1
ATOM 694 C C . GLU A 1 86 ? -11.778 23.576 -14.330 1.00 42.88 86 GLU A C 1
ATOM 696 O O . GLU A 1 86 ? -12.046 22.804 -13.419 1.00 42.88 86 GLU A O 1
ATOM 701 N N . ALA A 1 87 ? -10.899 24.582 -14.215 1.00 42.44 87 ALA A N 1
ATOM 702 C CA . ALA A 1 87 ? -10.364 25.233 -13.016 1.00 42.44 87 ALA A CA 1
ATOM 703 C C . ALA A 1 87 ? -9.492 24.419 -12.032 1.00 42.44 87 ALA A C 1
ATOM 705 O O . ALA A 1 87 ? -9.875 24.111 -10.912 1.00 42.44 87 ALA A O 1
ATOM 706 N N . GLY A 1 88 ? -8.221 24.265 -12.414 1.00 48.09 88 GLY A N 1
ATOM 707 C CA . GLY A 1 88 ? -7.126 24.917 -11.683 1.00 48.09 88 GLY A CA 1
ATOM 708 C C . GLY A 1 88 ? -6.842 24.478 -10.246 1.00 48.09 88 GLY A C 1
ATOM 709 O O . GLY A 1 88 ? -7.154 25.207 -9.313 1.00 48.09 88 GLY A O 1
ATOM 710 N N . LEU A 1 89 ? -6.067 23.404 -10.093 1.00 43.69 89 LEU A N 1
ATOM 711 C CA . LEU A 1 89 ? -5.166 23.220 -8.954 1.00 43.69 89 LEU A CA 1
ATOM 712 C C . LEU A 1 89 ? -3.831 22.676 -9.480 1.00 43.69 89 LEU A C 1
ATOM 714 O O . LEU A 1 89 ? -3.671 21.483 -9.708 1.00 43.69 89 LEU A O 1
ATOM 718 N N . TYR A 1 90 ? -2.877 23.579 -9.713 1.00 43.28 90 TYR A N 1
ATOM 719 C CA . TYR A 1 90 ? -1.461 23.220 -9.717 1.00 43.28 90 TYR A CA 1
ATOM 720 C C . TYR A 1 90 ? -1.039 23.091 -8.254 1.00 43.28 90 TYR A C 1
ATOM 722 O O . TYR A 1 90 ? -1.072 24.084 -7.528 1.00 43.28 90 TYR A O 1
ATOM 730 N N . ALA A 1 91 ? -0.634 21.899 -7.828 1.00 46.66 91 ALA A N 1
ATOM 731 C CA . ALA A 1 91 ? 0.054 21.711 -6.559 1.00 46.66 91 ALA A CA 1
ATOM 732 C C . ALA A 1 91 ? 1.509 21.310 -6.855 1.00 46.66 91 ALA A C 1
ATOM 734 O O . ALA A 1 91 ? 1.763 20.161 -7.217 1.00 46.66 91 ALA A O 1
ATOM 735 N N . PRO A 1 92 ? 2.473 22.244 -6.776 1.00 45.19 92 PRO A N 1
ATOM 736 C CA . PRO A 1 92 ? 3.878 21.896 -6.777 1.00 45.19 92 PRO A CA 1
ATOM 737 C C . PRO A 1 92 ? 4.239 21.469 -5.356 1.00 45.19 92 PRO A C 1
ATOM 739 O O . PRO A 1 92 ? 4.338 22.316 -4.481 1.00 45.19 92 PRO A O 1
ATOM 742 N N . GLU A 1 93 ? 4.356 20.165 -5.131 1.00 41.66 93 GLU A N 1
ATOM 743 C CA . GLU A 1 93 ? 5.300 19.516 -4.212 1.00 41.66 93 GLU A CA 1
ATOM 744 C C . GLU A 1 93 ? 4.922 18.037 -4.111 1.00 41.66 93 GLU A C 1
ATOM 746 O O . GLU A 1 93 ? 3.806 17.692 -3.744 1.00 41.66 93 GLU A O 1
ATOM 751 N N . SER A 1 94 ? 5.865 17.184 -4.509 1.00 46.06 94 SER A N 1
ATOM 752 C CA . SER A 1 94 ? 5.953 15.736 -4.311 1.00 46.06 94 SER A CA 1
ATOM 753 C C . SER A 1 94 ? 4.878 15.109 -3.411 1.00 46.06 94 SER A C 1
ATOM 755 O O . SER A 1 94 ? 5.110 14.869 -2.226 1.00 46.06 94 SER A O 1
ATOM 757 N N . TYR A 1 95 ? 3.726 14.764 -3.985 1.00 44.72 95 TYR A N 1
ATOM 758 C CA . TYR A 1 95 ? 2.823 13.812 -3.352 1.00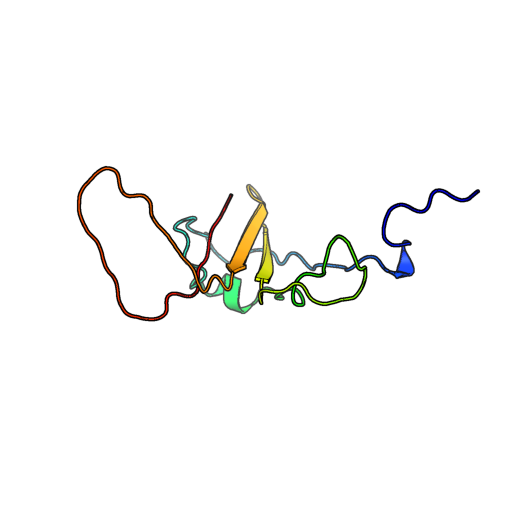 44.72 95 TYR A CA 1
ATOM 759 C C . TYR A 1 95 ? 3.303 12.401 -3.705 1.00 44.72 95 TYR A C 1
ATOM 761 O O . TYR A 1 95 ? 3.454 12.106 -4.892 1.00 44.72 95 TYR A O 1
ATOM 769 N N . PRO A 1 96 ? 3.543 11.503 -2.733 1.00 38.19 96 PRO A N 1
ATOM 770 C CA . PRO A 1 96 ? 3.487 10.085 -3.043 1.00 38.19 96 PRO A CA 1
ATOM 771 C C . PRO A 1 96 ? 2.057 9.800 -3.512 1.00 38.19 96 PRO A C 1
ATOM 773 O O . PRO A 1 96 ? 1.109 9.977 -2.747 1.00 38.19 96 PRO A O 1
ATOM 776 N N . VAL A 1 97 ? 1.898 9.438 -4.783 1.00 45.66 97 VAL A N 1
ATOM 777 C CA . VAL A 1 97 ? 0.595 9.063 -5.329 1.00 45.66 97 VAL A CA 1
ATOM 778 C C . VAL A 1 97 ? 0.180 7.770 -4.646 1.00 45.66 97 VAL A C 1
ATOM 780 O O . VAL A 1 97 ? 0.854 6.745 -4.754 1.00 45.66 97 VAL A O 1
ATOM 783 N N . VAL A 1 98 ? -0.920 7.846 -3.915 1.00 41.16 98 VAL A N 1
ATOM 784 C CA . VAL A 1 98 ? -1.676 6.699 -3.433 1.00 41.16 98 VAL A CA 1
ATOM 785 C C . VAL A 1 98 ? -2.996 6.773 -4.188 1.00 41.16 98 VAL A C 1
ATOM 787 O O . VAL A 1 98 ? -3.896 7.517 -3.808 1.00 41.16 98 VAL A O 1
ATOM 790 N N . GLU A 1 99 ? -3.089 6.066 -5.310 1.00 36.19 99 GLU A N 1
ATOM 791 C CA . GLU A 1 99 ? -4.371 5.851 -5.983 1.00 36.19 99 GLU A CA 1
ATOM 792 C C . GLU A 1 99 ? -4.924 4.480 -5.585 1.00 36.19 99 GLU A C 1
ATOM 794 O O . GLU A 1 99 ? -4.200 3.486 -5.527 1.00 36.19 99 GLU A O 1
ATOM 799 N N . LEU A 1 100 ? -6.217 4.467 -5.264 1.00 34.53 100 LEU A N 1
ATOM 800 C CA . LEU A 1 100 ? -6.997 3.330 -4.785 1.00 34.53 100 LEU A CA 1
ATOM 801 C C . LEU A 1 100 ? -8.149 3.077 -5.763 1.00 34.53 100 LEU A C 1
ATOM 803 O O . LEU A 1 100 ? -8.920 3.992 -6.059 1.00 34.53 100 LEU A O 1
ATOM 807 N N . ILE A 1 101 ? -8.292 1.822 -6.183 1.00 35.00 101 ILE A N 1
ATOM 808 C CA . ILE A 1 101 ? -9.564 1.166 -6.518 1.00 35.00 101 ILE A CA 1
ATOM 809 C C . ILE A 1 101 ? -9.498 -0.279 -6.043 1.00 35.00 101 ILE A C 1
ATOM 811 O O . ILE A 1 101 ? -8.418 -0.895 -6.197 1.00 35.00 101 ILE A O 1
#

Radius of gyration: 17.04 Å; chains: 1; bounding box: 27×53×41 Å

pLDDT: mean 78.63, std 20.05, range [34.53, 97.0]

Secondary structure (DSSP, 8-state):
-----S--GGG------EEPSS----SS---SHHHHTSPPPPPPB-SSSTTSBPSS--EEEEEE-SS-EEEEEEB--TT-----SS------S---B----

Sequence (101 aa):
MSNSWGYTDNGLKHYTARRATGPIVVDGRLDESTWALAERSPRFEDLEEFGRPALFDTKAAILWDDDYLYVGFWCEEPDLRHVAGEAGLYAPESYPVVELI

Foldseek 3Di:
DDPDQDDDPVLDDDADAAEAPDDDDPPLDQPDPSSVVWDKDAADADNVDPPHHDPWRKIWTWYDYPPDIDIWIQTDDPDDDDPDPDDDDDDPDDDRGTDDD